Protein AF-A0A9D4TNR0-F1 (afdb_monomer_lite)

Sequence (128 aa):
MNTRLLALLVAVAAAASSLGKDVDAEEPCDCPFTLRIGGELVPVNEAPDYERYIIGAWTMAKRAELLELVAAAPELQPSDTEGLVPLTAGMPLLVGNLSRTALLWMCADPQAASCVEYVERDEQVSLV

pLDDT: mean 82.63, std 22.6, range [36.69, 98.62]

Secondary structure (DSSP, 8-state):
-------------------------------SSEEEETTEE--GGGPPTTEEEEEEESSHHHHHHHHHHHHH-TTS-GGGGTT-EES-SSSSEEEEEE-HHHHHHHHH-HHHHHHEEEEEE-------

Structure (mmCIF, N/CA/C/O backbone):
data_AF-A0A9D4TNR0-F1
#
_entry.id   AF-A0A9D4TNR0-F1
#
loop_
_atom_site.group_PDB
_atom_site.id
_atom_site.type_symbol
_atom_site.label_atom_id
_atom_site.label_alt_id
_atom_site.label_comp_id
_atom_site.label_asym_id
_atom_site.label_entity_id
_atom_site.label_seq_id
_atom_site.pdbx_PDB_ins_code
_atom_site.Cartn_x
_atom_site.Cartn_y
_atom_site.Cartn_z
_atom_site.occupancy
_atom_site.B_iso_or_equiv
_atom_site.auth_seq_id
_atom_site.auth_comp_id
_atom_site.auth_asym_id
_atom_site.auth_atom_id
_atom_site.pdbx_PDB_model_num
ATOM 1 N N . MET A 1 1 ? 68.382 -42.839 12.127 1.00 37.16 1 MET A N 1
ATOM 2 C CA . MET A 1 1 ? 68.501 -44.141 11.435 1.00 37.16 1 MET A CA 1
ATOM 3 C C . MET A 1 1 ? 67.119 -44.764 11.358 1.00 37.16 1 MET A C 1
ATOM 5 O O . MET A 1 1 ? 66.457 -44.775 12.383 1.00 37.16 1 MET A O 1
ATOM 9 N N . ASN A 1 2 ? 66.760 -45.261 10.165 1.00 36.69 2 ASN A N 1
ATOM 10 C CA . ASN A 1 2 ? 65.544 -46.007 9.783 1.00 36.69 2 ASN A CA 1
ATOM 11 C C . ASN A 1 2 ? 64.224 -45.209 9.825 1.00 36.69 2 ASN A C 1
ATOM 13 O O . ASN A 1 2 ? 63.929 -44.580 10.827 1.00 36.69 2 ASN A O 1
ATOM 17 N N . THR A 1 3 ? 63.368 -45.157 8.798 1.00 39.47 3 THR A N 1
ATOM 18 C CA . THR A 1 3 ? 63.224 -45.885 7.510 1.00 39.47 3 THR A CA 1
ATOM 19 C C . THR A 1 3 ? 62.171 -45.091 6.696 1.00 39.47 3 THR A C 1
ATOM 21 O O . THR A 1 3 ? 61.222 -44.605 7.296 1.00 39.47 3 THR A O 1
ATOM 24 N N . ARG A 1 4 ? 62.404 -44.710 5.423 1.00 47.06 4 ARG A N 1
ATOM 25 C CA . ARG A 1 4 ? 61.804 -45.298 4.186 1.00 47.06 4 ARG A CA 1
ATOM 26 C C . ARG A 1 4 ? 60.286 -45.594 4.303 1.00 47.06 4 ARG A C 1
ATOM 28 O O . ARG A 1 4 ? 59.902 -46.236 5.261 1.00 47.06 4 ARG A O 1
ATOM 35 N N . LEU A 1 5 ? 59.376 -45.289 3.373 1.00 42.25 5 LEU A N 1
ATOM 36 C CA . LEU A 1 5 ? 59.428 -44.958 1.946 1.00 42.25 5 LEU A CA 1
ATOM 37 C C . LEU A 1 5 ? 58.010 -44.491 1.498 1.00 42.25 5 LEU A C 1
ATOM 39 O O . LEU A 1 5 ? 57.024 -44.882 2.112 1.00 42.25 5 LEU A O 1
ATOM 43 N N . LEU A 1 6 ? 57.965 -43.715 0.410 1.00 45.03 6 LEU A N 1
ATOM 44 C CA . LEU A 1 6 ? 56.896 -43.465 -0.581 1.00 45.03 6 LEU A CA 1
ATOM 45 C C . LEU A 1 6 ? 55.531 -44.191 -0.475 1.00 45.03 6 LEU A C 1
ATOM 47 O O . LEU A 1 6 ? 55.488 -45.416 -0.466 1.00 45.03 6 LEU A O 1
ATOM 51 N N . ALA A 1 7 ? 54.453 -43.442 -0.756 1.00 45.19 7 ALA A N 1
ATOM 52 C CA . ALA A 1 7 ? 53.508 -43.808 -1.824 1.00 45.19 7 ALA A CA 1
ATOM 53 C C . ALA A 1 7 ? 52.795 -42.565 -2.394 1.00 45.19 7 ALA A C 1
ATOM 55 O O . ALA A 1 7 ? 52.021 -41.891 -1.723 1.00 45.19 7 ALA A O 1
ATOM 56 N N . LEU A 1 8 ? 53.113 -42.283 -3.655 1.00 39.31 8 LEU A N 1
ATOM 57 C CA . LEU A 1 8 ? 52.501 -41.319 -4.561 1.00 39.31 8 LEU A CA 1
ATOM 58 C C . LEU A 1 8 ? 51.326 -42.021 -5.260 1.00 39.31 8 LEU A C 1
ATOM 60 O O . LEU A 1 8 ? 51.540 -43.112 -5.782 1.00 39.31 8 LEU A O 1
ATOM 64 N N . LEU A 1 9 ? 50.140 -41.415 -5.344 1.00 42.59 9 LEU A N 1
ATOM 65 C CA . LEU A 1 9 ? 49.185 -41.745 -6.407 1.00 42.59 9 LEU A CA 1
ATOM 66 C C . LEU A 1 9 ? 48.266 -40.557 -6.694 1.00 42.59 9 LEU A C 1
ATOM 68 O O . LEU A 1 9 ? 47.364 -40.207 -5.941 1.00 42.59 9 LEU A O 1
ATOM 72 N N . VAL A 1 10 ? 48.591 -39.934 -7.820 1.00 39.62 10 VAL A N 1
ATOM 73 C CA . VAL A 1 10 ? 47.808 -38.956 -8.558 1.00 39.62 10 VAL A CA 1
ATOM 74 C C . VAL A 1 10 ? 46.614 -39.681 -9.176 1.00 39.62 10 VAL A C 1
ATOM 76 O O . VAL A 1 10 ? 46.801 -40.659 -9.895 1.00 39.62 10 VAL A O 1
ATOM 79 N N . ALA A 1 11 ? 45.407 -39.170 -8.952 1.00 42.31 11 ALA A N 1
ATOM 80 C CA . ALA A 1 11 ? 44.249 -39.472 -9.783 1.00 42.31 11 ALA A CA 1
ATOM 81 C C . ALA A 1 11 ? 43.693 -38.148 -10.314 1.00 42.31 11 ALA A C 1
ATOM 83 O O . ALA A 1 11 ? 42.907 -37.467 -9.661 1.00 42.31 11 ALA A O 1
ATOM 84 N N . VAL A 1 12 ? 44.169 -37.764 -11.500 1.00 39.03 12 VAL A N 1
ATOM 85 C CA . VAL A 1 12 ? 43.516 -36.771 -12.352 1.00 39.03 12 VAL A CA 1
ATOM 86 C C . VAL A 1 12 ? 42.407 -37.505 -13.096 1.00 39.03 12 VAL A C 1
ATOM 88 O O . VAL A 1 12 ? 42.690 -38.388 -13.902 1.00 39.03 12 VAL A O 1
ATOM 91 N N . ALA A 1 13 ? 41.159 -37.128 -12.837 1.00 43.16 13 ALA A N 1
ATOM 92 C CA . ALA A 1 13 ? 40.039 -37.408 -13.722 1.00 43.16 13 ALA A CA 1
ATOM 93 C C . ALA A 1 13 ? 39.467 -36.059 -14.171 1.00 43.16 13 ALA A C 1
ATOM 95 O O . ALA A 1 13 ? 38.881 -35.320 -13.383 1.00 43.16 13 ALA A O 1
ATOM 96 N N . ALA A 1 14 ? 39.711 -35.730 -15.436 1.00 37.84 14 ALA A N 1
ATOM 97 C CA . ALA A 1 14 ? 39.102 -34.619 -16.147 1.00 37.84 14 ALA A CA 1
ATOM 98 C C . ALA A 1 14 ? 38.007 -35.164 -17.073 1.00 37.84 14 ALA A C 1
ATOM 100 O O . ALA A 1 14 ? 38.262 -36.141 -17.774 1.00 37.84 14 ALA A O 1
ATOM 101 N N . ALA A 1 15 ? 36.835 -34.519 -17.064 1.00 37.66 15 ALA A N 1
ATOM 102 C CA . ALA A 1 15 ? 35.878 -34.314 -18.171 1.00 37.66 15 ALA A CA 1
ATOM 103 C C . ALA A 1 15 ? 34.518 -33.938 -17.542 1.00 37.66 15 ALA A C 1
ATOM 105 O O . ALA A 1 15 ? 33.925 -34.738 -16.832 1.00 37.66 15 ALA A O 1
ATOM 106 N N . ALA A 1 16 ? 34.104 -32.669 -17.556 1.00 45.97 16 ALA A N 1
ATOM 107 C CA . ALA A 1 16 ? 33.444 -31.972 -18.669 1.00 45.97 16 ALA A CA 1
ATOM 108 C C . ALA A 1 16 ? 32.013 -32.478 -18.942 1.00 45.97 16 ALA A C 1
ATOM 110 O O . ALA A 1 16 ? 31.827 -33.449 -19.668 1.00 45.97 16 ALA A O 1
ATOM 111 N N . SER A 1 17 ? 31.031 -31.786 -18.351 1.00 40.84 17 SER A N 1
ATOM 112 C CA . SER A 1 17 ? 29.611 -31.590 -18.730 1.00 40.84 17 SER A CA 1
ATOM 113 C C . SER A 1 17 ? 28.983 -30.839 -17.538 1.00 40.84 17 SER A C 1
ATOM 115 O O . SER A 1 17 ? 29.198 -31.262 -16.413 1.00 40.84 17 SER A O 1
ATOM 117 N N . SER A 1 18 ? 28.302 -29.702 -17.629 1.00 40.56 18 SER A N 1
ATOM 118 C CA . SER A 1 18 ? 27.520 -29.107 -18.704 1.00 40.56 18 SER A CA 1
ATOM 119 C C . SER A 1 18 ? 27.609 -27.575 -18.637 1.00 40.56 18 SER A C 1
ATOM 121 O O . SER A 1 18 ? 27.571 -26.963 -17.571 1.00 40.56 18 SER A O 1
ATOM 123 N N . LEU A 1 19 ? 27.724 -26.959 -19.815 1.00 45.66 19 LEU A N 1
ATOM 124 C CA . LEU A 1 19 ? 27.309 -25.581 -20.050 1.00 45.66 19 LEU A CA 1
ATOM 125 C C . LEU A 1 19 ? 25.790 -25.508 -19.881 1.00 45.66 19 LEU A C 1
ATOM 127 O O . LEU A 1 19 ? 25.069 -26.321 -20.456 1.00 45.66 19 LEU A O 1
ATOM 131 N N . GLY A 1 20 ? 25.339 -24.502 -19.147 1.00 42.44 20 GLY A N 1
ATOM 132 C CA . GLY A 1 20 ? 23.932 -24.217 -18.910 1.00 42.44 20 GLY A CA 1
ATOM 133 C C . GLY A 1 20 ? 23.782 -23.689 -17.499 1.00 42.44 20 GLY A C 1
ATOM 134 O O . GLY A 1 20 ? 23.200 -24.359 -16.663 1.00 42.44 20 GLY A O 1
ATOM 135 N N . LYS A 1 21 ? 24.403 -22.538 -17.203 1.00 41.69 21 LYS A N 1
ATOM 136 C CA . LYS A 1 21 ? 24.035 -21.815 -15.991 1.00 41.69 21 LYS A CA 1
ATOM 137 C C . LYS A 1 21 ? 22.660 -21.243 -16.288 1.00 41.69 21 LYS A C 1
ATOM 139 O O . LYS A 1 21 ? 22.539 -20.342 -17.118 1.00 41.69 21 LYS A O 1
ATOM 144 N N . ASP A 1 22 ? 21.673 -21.907 -15.706 1.00 41.25 22 ASP A N 1
ATOM 145 C CA . ASP A 1 22 ? 20.288 -21.498 -15.647 1.00 41.25 22 ASP A CA 1
ATOM 146 C C . ASP A 1 22 ? 20.207 -19.988 -15.440 1.00 41.25 22 ASP A C 1
ATOM 148 O O . ASP A 1 22 ? 20.967 -19.397 -14.668 1.00 41.25 22 ASP A O 1
ATOM 152 N N . VAL A 1 23 ? 19.317 -19.375 -16.214 1.00 42.84 23 VAL A N 1
ATOM 153 C CA . VAL A 1 23 ? 18.839 -18.016 -15.999 1.00 42.84 23 VAL A CA 1
ATOM 154 C C . VAL A 1 23 ? 18.516 -17.928 -14.509 1.00 42.84 23 VAL A C 1
ATOM 156 O O . VAL A 1 23 ? 17.716 -18.735 -14.038 1.00 42.84 23 VAL A O 1
ATOM 159 N N . ASP A 1 24 ? 19.193 -17.041 -13.773 1.00 41.91 24 ASP A N 1
ATOM 160 C CA . ASP A 1 24 ? 18.814 -16.677 -12.408 1.00 41.91 24 ASP A CA 1
ATOM 161 C C . ASP A 1 24 ? 17.357 -16.198 -12.494 1.00 41.91 24 ASP A C 1
ATOM 163 O O . ASP A 1 24 ? 17.080 -15.045 -12.818 1.00 41.91 24 ASP A O 1
ATOM 167 N N . ALA A 1 25 ? 16.414 -17.125 -12.326 1.00 45.91 25 ALA A N 1
ATOM 168 C CA . ALA A 1 25 ? 15.057 -16.797 -11.969 1.00 45.91 25 ALA A CA 1
ATOM 169 C C . ALA A 1 25 ? 15.207 -16.188 -10.582 1.00 45.91 25 ALA A C 1
ATOM 171 O O . ALA A 1 25 ? 15.430 -16.921 -9.618 1.00 45.91 25 ALA A O 1
ATOM 172 N N . GLU A 1 26 ? 15.224 -14.854 -10.518 1.00 48.03 26 GLU A N 1
ATOM 173 C CA . GLU A 1 26 ? 15.070 -14.136 -9.261 1.00 48.03 26 GLU A CA 1
ATOM 174 C C . GLU A 1 26 ? 13.931 -14.819 -8.513 1.00 48.03 26 GLU A C 1
ATOM 176 O O . GLU A 1 26 ? 12.810 -14.923 -9.019 1.00 48.03 26 GLU A O 1
ATOM 181 N N . GLU A 1 27 ? 14.270 -15.389 -7.360 1.00 50.31 27 GLU A N 1
ATOM 1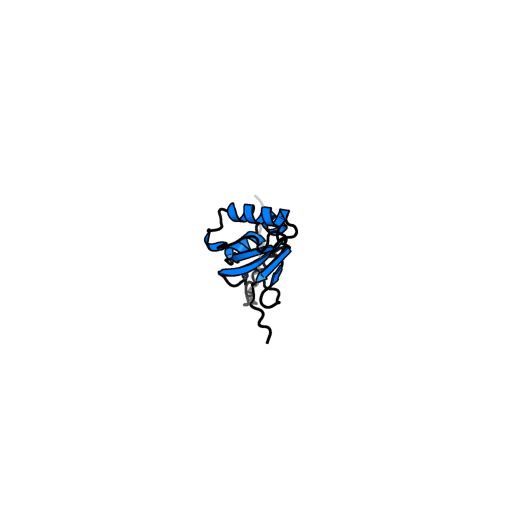82 C CA . GLU A 1 27 ? 13.300 -15.996 -6.467 1.00 50.31 27 GLU A CA 1
ATOM 183 C C . GLU A 1 27 ? 12.208 -14.940 -6.252 1.00 50.31 27 GLU A C 1
ATOM 185 O O . GLU A 1 27 ? 12.556 -13.782 -5.978 1.00 50.31 27 GLU A O 1
ATOM 190 N N . PRO A 1 28 ? 10.919 -15.261 -6.479 1.00 54.09 28 PRO A N 1
ATOM 191 C CA . PRO A 1 28 ? 9.871 -14.269 -6.319 1.00 54.09 28 PRO A CA 1
ATOM 192 C C . PRO A 1 28 ? 10.027 -13.673 -4.923 1.00 54.09 28 PRO A C 1
ATOM 194 O O . PRO A 1 28 ? 10.085 -14.411 -3.941 1.00 54.09 28 PRO A O 1
ATOM 197 N N . CYS A 1 29 ? 10.167 -12.347 -4.831 1.00 59.66 29 CYS A N 1
ATOM 198 C CA . CYS A 1 29 ? 10.083 -11.682 -3.539 1.00 59.66 29 CYS A CA 1
ATOM 199 C C . CYS A 1 29 ? 8.743 -12.103 -2.931 1.00 59.66 29 CYS A C 1
ATOM 201 O O . CYS A 1 29 ? 7.697 -11.707 -3.450 1.00 59.66 29 CYS A O 1
ATOM 203 N N . ASP A 1 30 ? 8.788 -12.935 -1.887 1.00 77.44 30 ASP A N 1
ATOM 204 C CA . ASP A 1 30 ? 7.617 -13.443 -1.174 1.00 77.44 30 ASP A CA 1
ATOM 205 C C . ASP A 1 30 ? 6.951 -12.280 -0.434 1.00 77.44 30 ASP A C 1
ATOM 207 O O . ASP A 1 30 ? 7.119 -12.072 0.769 1.00 77.44 30 ASP A O 1
ATOM 211 N N . CYS A 1 31 ? 6.220 -11.464 -1.188 1.00 88.06 31 CYS A N 1
ATOM 212 C CA . CYS A 1 31 ? 5.480 -10.356 -0.636 1.00 88.06 31 CYS A CA 1
ATOM 213 C C . CYS A 1 31 ? 4.270 -10.894 0.128 1.00 88.06 31 CYS A C 1
ATOM 215 O O . CYS A 1 31 ? 3.489 -11.679 -0.414 1.00 88.06 31 CYS A O 1
ATOM 217 N N . PRO A 1 32 ? 4.075 -10.466 1.385 1.00 91.75 32 PRO A N 1
ATOM 218 C CA . PRO A 1 32 ? 3.006 -10.981 2.238 1.00 91.75 32 PRO A CA 1
ATOM 219 C C . PRO A 1 32 ? 1.615 -10.482 1.832 1.00 91.75 32 PRO A C 1
ATOM 221 O O . PRO A 1 32 ? 0.614 -10.975 2.349 1.00 91.75 32 PRO A O 1
ATOM 224 N N . PHE A 1 33 ? 1.541 -9.524 0.907 1.00 93.19 33 PHE A N 1
ATOM 225 C CA . PHE A 1 33 ? 0.305 -9.075 0.286 1.00 93.19 33 PHE A CA 1
ATOM 226 C C . PHE A 1 33 ? 0.296 -9.392 -1.205 1.00 93.19 33 PHE A C 1
ATOM 228 O O . PHE A 1 33 ? 1.327 -9.525 -1.862 1.00 93.19 33 PHE A O 1
ATOM 235 N N . THR A 1 34 ? -0.912 -9.464 -1.750 1.00 93.38 34 THR A N 1
ATOM 236 C CA . THR A 1 34 ? -1.130 -9.697 -3.175 1.00 93.38 34 THR A CA 1
ATOM 237 C C . THR A 1 34 ? -1.167 -8.373 -3.934 1.00 93.38 34 THR A C 1
ATOM 239 O O . THR A 1 34 ? -1.857 -7.448 -3.507 1.00 93.38 34 THR A O 1
ATOM 242 N N . LEU A 1 35 ? -0.480 -8.299 -5.075 1.00 96.25 35 LEU A N 1
ATOM 243 C CA . LEU A 1 35 ? -0.612 -7.214 -6.046 1.00 96.25 35 LEU A CA 1
ATOM 244 C C . LEU A 1 35 ? -1.455 -7.684 -7.240 1.00 96.25 35 LEU A C 1
ATOM 246 O O . LEU A 1 35 ? -1.188 -8.740 -7.817 1.00 96.25 35 LEU A O 1
ATOM 250 N N . ARG A 1 36 ? -2.469 -6.893 -7.608 1.00 96.25 36 ARG A N 1
ATOM 251 C CA . ARG A 1 36 ? -3.356 -7.151 -8.747 1.00 96.25 36 ARG A CA 1
ATOM 252 C C . ARG A 1 36 ? -3.269 -6.064 -9.808 1.00 96.25 36 ARG A C 1
ATOM 254 O O . ARG A 1 36 ? -3.366 -4.877 -9.502 1.00 96.25 36 ARG A O 1
ATOM 261 N N . ILE A 1 37 ? -3.133 -6.477 -11.063 1.00 94.56 37 ILE A N 1
ATOM 262 C CA . ILE A 1 37 ? -3.075 -5.591 -12.232 1.00 94.56 37 ILE A CA 1
ATOM 263 C C . ILE A 1 37 ? -3.878 -6.256 -13.347 1.00 94.56 37 ILE A C 1
ATOM 265 O O . ILE A 1 37 ? -3.633 -7.414 -13.667 1.00 94.56 37 ILE A O 1
ATOM 269 N N . GLY A 1 38 ? -4.874 -5.577 -13.916 1.00 89.81 38 GLY A N 1
ATOM 270 C CA . GLY A 1 38 ? -5.752 -6.169 -14.931 1.00 8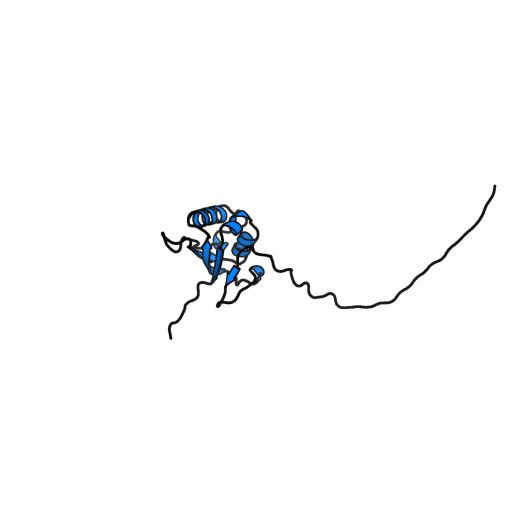9.81 38 GLY A CA 1
ATOM 271 C C . GLY A 1 38 ? -6.537 -7.386 -14.433 1.00 89.81 38 GLY A C 1
ATOM 272 O O . GLY A 1 38 ? -6.908 -8.250 -15.222 1.00 89.81 38 GLY A O 1
ATOM 273 N N . GLY A 1 39 ? -6.736 -7.506 -13.116 1.00 88.69 39 GLY A N 1
ATOM 274 C CA . GLY A 1 39 ? -7.332 -8.678 -12.472 1.00 88.69 39 GLY A CA 1
ATOM 275 C C . GLY A 1 39 ? -6.379 -9.858 -12.236 1.00 88.69 39 GLY A C 1
ATOM 276 O O . GLY A 1 39 ? -6.766 -10.778 -11.505 1.00 88.69 39 GLY A O 1
ATOM 277 N N . GLU A 1 40 ? -5.156 -9.818 -12.767 1.00 93.56 40 GLU A N 1
ATOM 278 C CA . GLU A 1 40 ? -4.124 -10.854 -12.628 1.00 93.56 40 GLU A CA 1
ATOM 279 C C . GLU A 1 40 ? -3.237 -10.620 -11.401 1.00 93.56 40 GLU A C 1
ATOM 281 O O . GLU A 1 40 ? -3.073 -9.484 -10.958 1.00 93.56 40 GLU A O 1
ATOM 286 N N . LEU A 1 41 ? -2.672 -11.698 -10.844 1.00 93.94 41 LEU A N 1
ATOM 287 C CA . LEU A 1 41 ? -1.692 -11.609 -9.760 1.00 93.94 41 LEU A CA 1
ATOM 288 C C . LEU A 1 41 ? -0.314 -11.342 -10.353 1.00 93.94 41 LEU A C 1
ATOM 290 O O . LEU A 1 41 ? 0.168 -12.141 -11.154 1.00 93.94 41 LEU A O 1
ATOM 294 N N . VAL A 1 42 ? 0.311 -10.245 -9.938 1.00 93.06 42 VAL A N 1
ATOM 295 C CA . VAL A 1 42 ? 1.614 -9.818 -10.455 1.00 93.06 42 VAL A CA 1
ATOM 296 C C . VAL A 1 42 ? 2.621 -9.756 -9.305 1.00 93.06 42 VAL A C 1
ATOM 298 O O . VAL A 1 42 ? 2.300 -9.185 -8.261 1.00 93.06 42 VAL A O 1
ATOM 301 N N . PRO A 1 43 ? 3.831 -10.321 -9.452 1.00 93.31 43 PRO A N 1
ATOM 302 C CA . PRO A 1 43 ? 4.914 -10.120 -8.493 1.00 93.31 43 PRO A CA 1
ATOM 303 C C . PRO A 1 43 ? 5.253 -8.632 -8.316 1.00 93.31 43 PRO A C 1
ATOM 305 O O . PRO A 1 43 ? 5.282 -7.866 -9.277 1.00 93.31 43 PRO A O 1
ATOM 308 N N . VAL A 1 44 ? 5.549 -8.192 -7.092 1.00 94.12 44 VAL A N 1
ATOM 309 C CA . VAL A 1 44 ? 5.801 -6.761 -6.820 1.00 94.12 44 VAL A CA 1
ATOM 310 C C . VAL A 1 44 ? 7.044 -6.229 -7.549 1.00 94.12 44 VAL A C 1
ATOM 312 O O . VAL A 1 44 ? 7.057 -5.079 -7.986 1.00 94.12 44 VAL A O 1
ATOM 315 N N . ASN A 1 45 ? 8.072 -7.058 -7.745 1.00 92.56 45 ASN A N 1
ATOM 316 C CA . ASN A 1 45 ? 9.263 -6.705 -8.530 1.00 92.56 45 ASN A CA 1
ATOM 317 C C . ASN A 1 45 ? 8.965 -6.488 -10.028 1.00 92.56 45 ASN A C 1
ATOM 319 O O . ASN A 1 45 ? 9.733 -5.807 -10.707 1.00 92.56 45 ASN A O 1
ATOM 323 N N . GLU A 1 46 ? 7.837 -6.994 -10.526 1.00 92.94 46 GLU A N 1
ATOM 324 C CA . GLU A 1 46 ? 7.366 -6.814 -11.903 1.00 92.94 46 GLU A CA 1
ATOM 325 C C . GLU A 1 46 ? 6.353 -5.664 -12.050 1.00 92.94 46 GLU A C 1
ATOM 327 O O . GLU A 1 46 ? 5.957 -5.327 -13.167 1.00 92.94 46 GLU A O 1
ATOM 332 N N . ALA A 1 47 ? 5.954 -5.014 -10.949 1.00 93.12 47 ALA A N 1
ATOM 333 C CA . ALA A 1 47 ? 4.963 -3.940 -10.969 1.00 93.12 47 ALA A CA 1
ATOM 334 C C . ALA A 1 47 ? 5.385 -2.786 -11.903 1.00 93.12 47 ALA A C 1
ATOM 336 O O . ALA A 1 47 ? 6.550 -2.380 -11.878 1.00 93.12 47 ALA A O 1
ATOM 337 N N . PRO A 1 48 ? 4.492 -2.208 -12.721 1.00 92.75 48 PRO A N 1
ATOM 338 C CA . PRO A 1 48 ? 4.790 -0.994 -13.469 1.00 92.75 48 PRO A CA 1
ATOM 339 C C . PRO A 1 48 ? 5.103 0.155 -12.508 1.00 92.75 48 PRO A C 1
ATOM 341 O O . PRO A 1 48 ? 4.539 0.255 -11.415 1.00 92.75 48 PRO A O 1
ATOM 344 N N . ASP A 1 49 ? 6.050 0.991 -12.921 1.00 89.88 49 ASP A N 1
ATOM 345 C CA . ASP A 1 49 ? 6.550 2.083 -12.098 1.00 89.88 49 ASP A CA 1
ATOM 346 C C . ASP A 1 49 ? 5.657 3.322 -12.226 1.00 89.88 49 ASP A C 1
ATOM 348 O O . ASP A 1 49 ? 5.174 3.623 -13.318 1.00 89.88 49 ASP A O 1
ATOM 352 N N . TYR A 1 50 ? 5.469 4.038 -11.117 1.00 89.06 50 TYR A N 1
ATOM 353 C CA . TYR A 1 50 ? 4.675 5.271 -11.020 1.00 89.06 50 TYR A CA 1
ATOM 354 C C . TYR A 1 50 ? 3.256 5.166 -11.597 1.00 89.06 50 TYR A C 1
ATOM 356 O O . TYR A 1 50 ? 2.803 6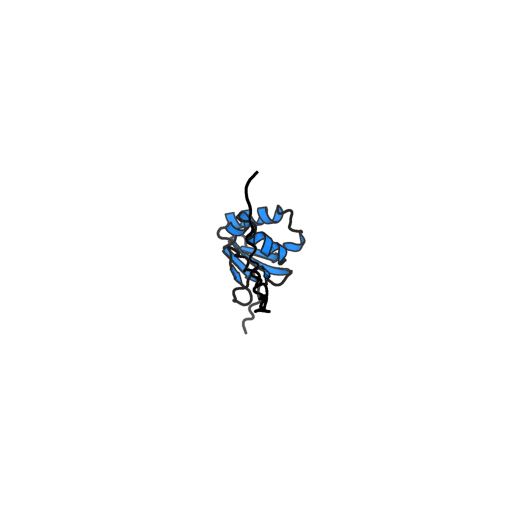.022 -12.356 1.00 89.06 50 TYR A O 1
ATOM 364 N N . GLU A 1 51 ? 2.532 4.130 -11.183 1.00 95.94 51 GLU A N 1
ATOM 365 C CA . GLU A 1 51 ? 1.116 3.950 -11.505 1.00 95.94 51 GLU A CA 1
ATOM 366 C C . GLU A 1 51 ? 0.231 4.299 -10.311 1.00 95.94 51 GLU A C 1
ATOM 368 O O . GLU A 1 51 ? 0.674 4.351 -9.159 1.00 95.94 51 GLU A O 1
ATOM 373 N N . ARG A 1 52 ? -1.051 4.530 -10.584 1.00 97.25 52 ARG A N 1
ATOM 374 C CA . ARG A 1 52 ? -2.040 4.757 -9.534 1.00 97.25 52 ARG A CA 1
ATOM 375 C C . ARG A 1 52 ? -2.514 3.423 -8.965 1.00 97.25 52 ARG A C 1
ATOM 377 O O . ARG A 1 52 ? -3.006 2.575 -9.705 1.00 97.25 52 ARG A O 1
ATOM 384 N N . TYR A 1 53 ? -2.421 3.259 -7.650 1.00 97.88 53 TYR A N 1
ATOM 385 C CA . TYR A 1 53 ? -2.844 2.048 -6.949 1.00 97.88 53 TYR A CA 1
ATOM 386 C C . TYR A 1 53 ? -3.823 2.361 -5.821 1.00 97.88 53 TYR A C 1
ATOM 388 O O . TYR A 1 53 ? -3.761 3.415 -5.182 1.00 97.88 53 TYR A O 1
ATOM 396 N N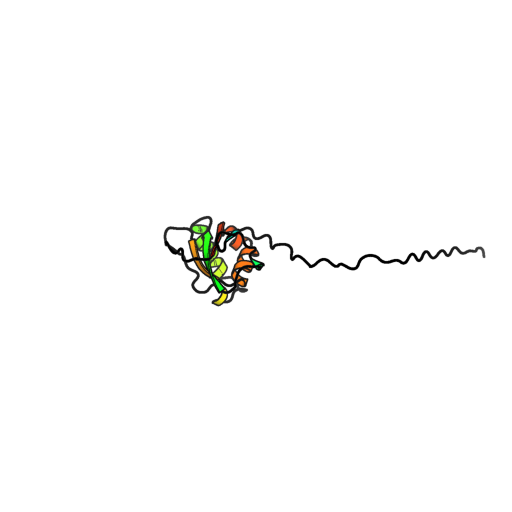 . ILE A 1 54 ? -4.697 1.398 -5.553 1.00 97.81 54 ILE A N 1
ATOM 397 C CA . ILE A 1 54 ? -5.535 1.301 -4.365 1.00 97.81 54 ILE A CA 1
ATOM 398 C C . ILE A 1 54 ? -4.882 0.285 -3.428 1.00 97.81 54 ILE A C 1
ATOM 400 O O . ILE A 1 54 ? -4.582 -0.839 -3.828 1.00 97.81 54 ILE A O 1
ATOM 404 N N . ILE A 1 55 ? -4.688 0.671 -2.169 1.00 98.50 55 ILE A N 1
ATOM 405 C CA . ILE A 1 55 ? -4.187 -0.225 -1.123 1.00 98.50 55 ILE A CA 1
ATOM 406 C C . ILE A 1 55 ? -5.347 -0.559 -0.195 1.00 98.50 55 ILE A C 1
ATOM 408 O O . ILE A 1 55 ? -5.908 0.334 0.447 1.00 98.50 55 ILE A O 1
ATOM 412 N N . GLY A 1 56 ? -5.689 -1.840 -0.108 1.00 98.19 56 GLY A N 1
ATOM 413 C CA . GLY A 1 56 ? -6.568 -2.367 0.923 1.00 98.19 56 GLY A CA 1
ATOM 414 C C . GLY A 1 56 ? -5.783 -2.652 2.192 1.00 98.19 56 GLY A C 1
ATOM 415 O O . GLY A 1 56 ? -4.840 -3.438 2.167 1.00 98.19 56 GLY A O 1
ATOM 416 N N . ALA A 1 57 ? -6.157 -2.021 3.301 1.00 98.25 57 ALA A N 1
ATOM 417 C CA . ALA A 1 57 ? -5.624 -2.333 4.619 1.00 98.25 57 ALA A CA 1
ATOM 418 C C . ALA A 1 57 ? -6.603 -3.211 5.407 1.00 98.25 57 ALA A C 1
ATOM 420 O O . ALA A 1 57 ? -7.817 -3.038 5.313 1.00 98.25 57 ALA A O 1
ATOM 421 N N . TRP A 1 58 ? -6.081 -4.076 6.280 1.00 97.44 58 TRP A N 1
ATOM 422 C CA . TRP A 1 58 ? -6.903 -4.992 7.086 1.00 97.44 58 TRP A CA 1
ATOM 423 C C . TRP A 1 58 ? -7.935 -4.286 7.976 1.00 97.44 58 TRP A C 1
ATOM 425 O O . TRP A 1 58 ? -9.000 -4.822 8.276 1.00 97.44 58 TRP A O 1
ATOM 435 N N . THR A 1 59 ? -7.604 -3.090 8.470 1.00 98.19 59 THR A N 1
ATOM 436 C CA . THR A 1 59 ? -8.472 -2.299 9.352 1.00 98.19 59 THR A CA 1
ATOM 437 C C . THR A 1 59 ? -8.234 -0.802 9.165 1.00 98.19 59 THR A C 1
ATOM 439 O O . THR A 1 59 ? -7.213 -0.371 8.631 1.00 98.19 59 THR A O 1
ATOM 442 N N . MET A 1 60 ? -9.147 0.021 9.692 1.00 98.25 60 MET A N 1
ATOM 443 C CA . MET A 1 60 ? -8.981 1.480 9.728 1.00 98.25 60 MET A CA 1
ATOM 444 C C . MET A 1 60 ? -7.736 1.923 10.508 1.00 98.25 60 MET A C 1
ATOM 446 O O . MET A 1 60 ? -7.095 2.898 10.122 1.00 98.25 60 MET A O 1
ATOM 450 N N . ALA A 1 61 ? -7.390 1.206 11.584 1.00 98.19 61 ALA A N 1
ATOM 451 C CA . ALA A 1 61 ? -6.187 1.475 12.366 1.00 98.19 61 ALA A CA 1
ATOM 452 C C . ALA A 1 61 ? -4.924 1.151 11.557 1.00 98.19 61 ALA A C 1
ATOM 454 O O . ALA A 1 61 ? -4.027 1.981 11.477 1.00 98.19 61 ALA A O 1
ATOM 455 N N . LYS A 1 62 ? -4.908 0.002 10.866 1.00 98.38 62 LYS A N 1
ATOM 456 C CA . LYS A 1 62 ? -3.800 -0.403 9.990 1.00 98.38 62 LYS A CA 1
ATOM 457 C C . LYS A 1 62 ? -3.601 0.528 8.799 1.00 98.38 62 LYS A C 1
ATOM 459 O O . LYS A 1 62 ? -2.472 0.800 8.420 1.00 98.38 62 LYS A O 1
ATOM 464 N N . ARG A 1 63 ? -4.679 1.100 8.261 1.00 98.38 63 ARG A N 1
ATOM 465 C CA . ARG A 1 63 ? -4.589 2.161 7.249 1.00 98.38 63 ARG A CA 1
ATOM 466 C C . ARG A 1 63 ? -3.846 3.400 7.770 1.00 98.38 63 ARG A C 1
ATOM 468 O O . ARG A 1 63 ? -3.035 3.968 7.048 1.00 98.38 63 ARG A O 1
ATOM 475 N N . ALA A 1 64 ? -4.170 3.851 8.985 1.00 98.25 64 ALA A N 1
ATOM 476 C CA . ALA A 1 64 ? -3.519 5.015 9.590 1.00 98.25 64 ALA A CA 1
ATOM 477 C C . ALA A 1 64 ? -2.046 4.723 9.912 1.00 98.25 64 ALA A C 1
ATOM 479 O O . ALA A 1 64 ? -1.183 5.515 9.552 1.00 98.25 64 ALA A O 1
ATOM 480 N N . GLU A 1 65 ? -1.774 3.551 10.490 1.00 98.62 65 GLU A N 1
ATOM 481 C CA . GLU A 1 65 ? -0.420 3.055 10.761 1.00 98.62 65 GLU A CA 1
ATOM 482 C C . GLU A 1 65 ? 0.425 3.015 9.479 1.00 98.62 65 GLU A C 1
ATOM 484 O O . GLU A 1 65 ? 1.529 3.546 9.461 1.00 98.62 65 GLU A O 1
ATOM 489 N N . LEU A 1 66 ? -0.112 2.486 8.374 1.00 98.62 66 LEU A N 1
ATOM 490 C CA . LEU A 1 66 ? 0.603 2.437 7.097 1.00 98.62 66 LEU A CA 1
ATOM 491 C C . LEU A 1 66 ? 0.974 3.828 6.564 1.00 98.62 66 LEU A C 1
ATOM 493 O O . LEU A 1 66 ? 2.086 4.010 6.079 1.00 98.62 66 LEU A O 1
ATOM 497 N N . LEU A 1 67 ? 0.076 4.815 6.663 1.00 98.06 67 LEU A N 1
ATOM 498 C CA . LEU A 1 67 ? 0.380 6.191 6.251 1.00 98.06 67 LEU A CA 1
ATOM 499 C C . LEU A 1 67 ? 1.507 6.805 7.086 1.00 98.06 67 LEU A C 1
ATOM 501 O O . LEU A 1 67 ? 2.367 7.489 6.536 1.00 98.06 67 LEU A O 1
ATOM 505 N N . GLU A 1 68 ? 1.504 6.565 8.397 1.00 98.25 68 GLU A N 1
ATOM 506 C CA . GLU A 1 68 ? 2.562 7.037 9.293 1.00 98.25 68 GLU A CA 1
ATOM 507 C C . GLU A 1 68 ? 3.902 6.367 8.973 1.00 98.25 68 GLU A C 1
ATOM 509 O O . GLU A 1 68 ? 4.917 7.055 8.872 1.00 98.25 68 GLU A O 1
ATOM 514 N N . LEU A 1 69 ? 3.897 5.049 8.751 1.00 98.50 69 LEU A N 1
ATOM 515 C CA . LEU A 1 69 ? 5.086 4.281 8.382 1.00 98.50 69 LEU A CA 1
ATOM 516 C C . LEU A 1 69 ? 5.681 4.767 7.056 1.00 98.50 69 LEU A C 1
ATOM 518 O O . LEU A 1 69 ? 6.873 5.048 6.993 1.00 98.50 69 LEU A O 1
ATOM 522 N N . VAL A 1 70 ? 4.851 4.938 6.023 1.00 98.00 70 VAL A N 1
ATOM 523 C CA . VAL A 1 70 ? 5.286 5.451 4.715 1.00 98.00 70 VAL A CA 1
ATOM 524 C C . VAL A 1 70 ? 5.847 6.870 4.829 1.00 98.00 70 VAL A C 1
ATOM 526 O O . VAL A 1 70 ? 6.897 7.159 4.263 1.00 98.00 70 VAL A O 1
ATOM 529 N N . ALA A 1 71 ? 5.190 7.757 5.581 1.00 96.56 71 ALA A N 1
ATOM 530 C CA . ALA A 1 71 ? 5.657 9.132 5.764 1.00 96.56 71 ALA A CA 1
ATOM 531 C C . ALA A 1 71 ? 6.974 9.224 6.557 1.00 96.56 71 ALA A C 1
ATOM 533 O O . ALA A 1 71 ? 7.708 10.204 6.422 1.00 96.56 71 ALA A O 1
ATOM 534 N N . ALA A 1 72 ? 7.259 8.227 7.397 1.00 96.81 72 ALA A N 1
ATOM 535 C CA . ALA A 1 72 ? 8.469 8.147 8.206 1.00 96.81 72 ALA A CA 1
ATOM 536 C C . ALA A 1 72 ? 9.608 7.349 7.544 1.00 96.81 72 ALA A C 1
ATOM 538 O O . ALA A 1 72 ? 10.713 7.349 8.087 1.00 96.81 72 ALA A O 1
ATOM 539 N N . ALA A 1 73 ? 9.361 6.685 6.410 1.00 97.25 73 ALA A N 1
ATOM 540 C CA . ALA A 1 73 ? 10.321 5.820 5.731 1.00 97.25 73 ALA A CA 1
ATOM 541 C C . ALA A 1 73 ? 11.455 6.637 5.078 1.00 97.25 73 ALA A C 1
ATOM 543 O O . ALA A 1 73 ? 11.211 7.335 4.090 1.00 97.25 73 ALA A O 1
ATOM 544 N N . PRO A 1 74 ? 12.703 6.572 5.579 1.00 96.25 74 PRO A N 1
ATOM 545 C CA . PRO A 1 74 ? 13.799 7.377 5.040 1.00 96.25 74 PRO A CA 1
ATOM 546 C C . PRO A 1 74 ? 14.283 6.909 3.659 1.00 96.25 74 PRO A C 1
ATOM 548 O O . PRO A 1 74 ? 14.943 7.675 2.956 1.00 96.25 74 PRO A O 1
ATOM 551 N N . GLU A 1 75 ? 13.989 5.667 3.267 1.00 95.38 75 GLU A N 1
ATOM 552 C CA . GLU A 1 75 ? 14.349 5.109 1.960 1.00 95.38 75 GLU A CA 1
ATOM 553 C C . GLU A 1 75 ? 13.427 5.589 0.833 1.00 95.38 75 GLU A C 1
ATOM 555 O O . GLU A 1 75 ? 13.807 5.510 -0.336 1.00 95.38 75 GLU A O 1
ATOM 560 N N . LEU A 1 76 ? 12.237 6.096 1.172 1.00 97.12 76 LEU A N 1
ATOM 561 C CA . LEU A 1 76 ? 11.263 6.584 0.206 1.00 97.12 76 LEU A CA 1
ATOM 562 C C . LEU A 1 76 ? 11.441 8.080 -0.030 1.00 97.12 76 LEU A C 1
ATOM 564 O O . LEU A 1 76 ? 11.516 8.889 0.896 1.00 97.12 76 LEU A O 1
ATOM 568 N N . GLN A 1 77 ? 11.469 8.468 -1.298 1.00 97.00 77 GLN A N 1
ATOM 569 C CA . GLN A 1 77 ? 11.331 9.864 -1.676 1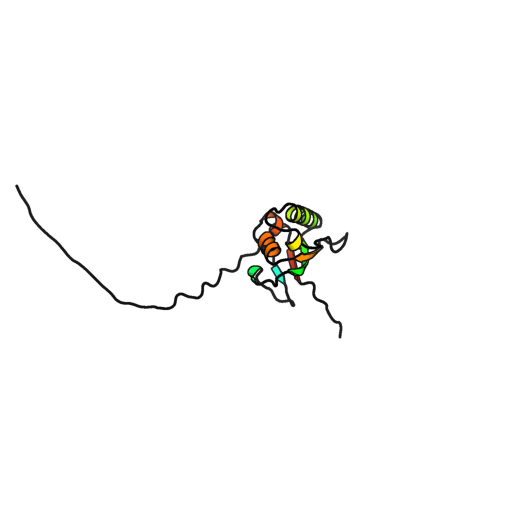.00 97.00 77 GLN A CA 1
ATOM 570 C C . GLN A 1 77 ? 9.847 10.249 -1.671 1.00 97.00 77 GLN A C 1
ATOM 572 O O . GLN A 1 77 ? 8.991 9.412 -1.959 1.00 97.00 77 GLN A O 1
ATOM 577 N N . PRO A 1 78 ? 9.500 11.530 -1.447 1.00 94.38 78 PRO A N 1
ATOM 578 C CA . PRO A 1 78 ? 8.114 11.985 -1.560 1.00 94.38 78 PRO A CA 1
ATOM 579 C C . PRO A 1 78 ? 7.457 11.658 -2.911 1.00 94.38 78 PRO A C 1
ATOM 581 O O . PRO A 1 78 ? 6.244 11.490 -2.978 1.00 94.38 78 PRO A O 1
ATOM 584 N N . SER A 1 79 ? 8.249 11.548 -3.985 1.00 96.00 79 SER A N 1
ATOM 585 C CA . SER A 1 79 ? 7.764 11.126 -5.301 1.00 96.00 79 SER A CA 1
ATOM 586 C C . SER A 1 79 ? 7.299 9.671 -5.325 1.00 96.00 79 SER A C 1
ATOM 588 O O . SER A 1 79 ? 6.356 9.363 -6.040 1.00 96.00 79 SER A O 1
ATOM 590 N N . ASP A 1 80 ? 7.903 8.780 -4.535 1.00 97.75 80 ASP A N 1
ATOM 591 C CA . ASP A 1 80 ? 7.588 7.346 -4.545 1.00 97.75 80 ASP A CA 1
ATOM 592 C C . ASP A 1 80 ? 6.171 7.028 -4.059 1.00 97.75 80 ASP A C 1
ATOM 594 O O . ASP A 1 80 ? 5.657 5.946 -4.334 1.00 97.75 80 ASP A O 1
ATOM 598 N N . THR A 1 81 ? 5.539 7.963 -3.347 1.00 97.19 81 THR A N 1
ATOM 599 C CA . THR A 1 81 ? 4.193 7.820 -2.774 1.00 97.19 81 THR A CA 1
ATOM 600 C C . THR A 1 81 ? 3.332 9.059 -3.028 1.00 97.19 81 THR A C 1
ATOM 602 O O . THR A 1 81 ? 2.533 9.485 -2.188 1.00 97.19 81 THR A O 1
ATOM 605 N N . GLU A 1 82 ? 3.506 9.675 -4.201 1.00 97.50 82 GLU A N 1
ATOM 606 C CA . GLU A 1 82 ? 2.841 10.922 -4.562 1.00 97.50 82 GLU A CA 1
ATOM 607 C C . GLU A 1 82 ? 1.311 10.818 -4.435 1.00 97.50 82 GLU A C 1
ATOM 609 O O . GLU A 1 82 ? 0.639 9.985 -5.051 1.00 97.50 82 GLU A O 1
ATOM 614 N N . GLY A 1 83 ? 0.740 11.720 -3.636 1.00 95.81 83 GLY A N 1
ATOM 615 C CA . GLY A 1 83 ? -0.706 11.809 -3.458 1.00 95.81 83 GLY A CA 1
ATOM 616 C C . GLY A 1 83 ? -1.320 10.628 -2.704 1.00 95.81 83 GLY A C 1
ATOM 617 O O . GLY A 1 83 ? -2.534 10.452 -2.796 1.00 95.81 83 GLY A O 1
ATOM 618 N N . LEU A 1 84 ? -0.524 9.841 -1.969 1.00 98.00 84 LEU A N 1
ATOM 619 C CA . LEU A 1 84 ? -1.028 8.757 -1.131 1.00 98.00 84 LEU A CA 1
ATOM 620 C C . LEU A 1 84 ? -1.897 9.301 0.011 1.00 98.00 84 LEU A C 1
ATOM 622 O O . LEU A 1 84 ? -1.420 9.969 0.928 1.00 98.00 84 LEU A O 1
ATOM 626 N N . VAL A 1 85 ? -3.193 9.003 -0.042 1.00 97.81 85 VAL A N 1
ATOM 627 C CA . VAL A 1 85 ? -4.195 9.487 0.915 1.00 97.81 85 VAL A CA 1
ATOM 628 C C . VAL A 1 85 ? -5.284 8.438 1.154 1.00 97.81 85 VAL A C 1
ATOM 630 O O . VAL A 1 85 ? -5.449 7.519 0.350 1.00 97.81 85 VAL A O 1
ATOM 633 N N . PRO A 1 86 ? -6.090 8.559 2.225 1.00 97.94 86 PRO A N 1
ATOM 634 C CA . PRO A 1 86 ? -7.307 7.768 2.368 1.00 97.94 86 PRO A CA 1
ATOM 635 C C . PRO A 1 86 ? -8.261 7.977 1.189 1.00 97.94 86 PRO A C 1
ATOM 637 O O . PRO A 1 86 ? -8.653 9.108 0.907 1.00 97.94 86 PRO A O 1
ATOM 640 N N . LEU A 1 87 ? -8.694 6.889 0.544 1.00 96.38 87 LEU A N 1
ATOM 641 C CA . LEU A 1 87 ? -9.658 6.964 -0.560 1.00 96.38 87 LEU A CA 1
ATOM 642 C C . LEU A 1 87 ? -11.018 7.484 -0.068 1.00 96.38 87 LEU A C 1
ATOM 644 O O . LEU A 1 87 ? -11.674 8.273 -0.741 1.00 96.38 87 LEU A O 1
ATOM 648 N N . THR A 1 88 ? -11.436 7.063 1.132 1.00 93.75 88 THR A N 1
ATOM 649 C CA . THR A 1 88 ? -12.622 7.593 1.822 1.00 93.75 88 THR A CA 1
ATOM 650 C C . THR A 1 88 ? -12.420 7.630 3.337 1.00 93.75 88 THR A C 1
ATOM 652 O O . THR A 1 88 ? -11.550 6.957 3.889 1.00 93.75 88 THR A O 1
ATOM 655 N N . ALA A 1 89 ? -13.267 8.375 4.051 1.00 91.62 89 ALA A N 1
ATOM 656 C CA . ALA A 1 89 ? -13.212 8.438 5.512 1.00 91.62 89 ALA A CA 1
ATOM 657 C C . ALA A 1 89 ? -13.641 7.130 6.208 1.00 91.62 89 ALA A C 1
ATOM 659 O O . ALA A 1 89 ? -13.213 6.891 7.332 1.00 91.62 89 ALA A O 1
ATOM 660 N N . GLY A 1 90 ? -14.474 6.304 5.561 1.00 94.50 90 GLY A N 1
ATOM 661 C CA . GLY A 1 90 ? -15.140 5.153 6.188 1.00 94.50 90 GLY A CA 1
ATOM 662 C C . GLY A 1 90 ? -14.631 3.774 5.768 1.00 94.50 90 GLY A C 1
ATOM 663 O O . GLY A 1 90 ? -15.105 2.783 6.312 1.00 94.50 90 GLY A O 1
ATOM 664 N N . MET A 1 91 ? -13.701 3.694 4.814 1.00 96.25 91 MET A N 1
ATOM 665 C CA . MET A 1 91 ? -13.153 2.421 4.332 1.00 96.25 91 MET A CA 1
ATOM 666 C C . MET A 1 91 ? -11.652 2.335 4.599 1.00 96.25 91 MET A C 1
ATOM 668 O O . MET A 1 91 ? -10.967 3.356 4.479 1.00 96.25 91 MET A O 1
ATOM 672 N N . PRO A 1 92 ? -11.103 1.145 4.894 1.00 97.94 92 PRO A N 1
ATOM 673 C CA . PRO A 1 92 ? -9.681 0.962 5.159 1.00 97.94 92 PRO A CA 1
ATOM 674 C C . PRO A 1 92 ? -8.859 0.958 3.855 1.00 97.94 92 PRO A C 1
ATOM 676 O O . PRO A 1 92 ? -8.017 0.100 3.644 1.00 97.94 92 PRO A O 1
ATOM 679 N N . LEU A 1 93 ? -9.121 1.918 2.965 1.00 98.25 93 LEU A N 1
ATOM 680 C CA . LEU A 1 93 ? -8.506 2.030 1.647 1.00 98.25 93 LEU A CA 1
ATOM 681 C C . LEU A 1 93 ? -7.639 3.286 1.555 1.00 98.25 93 LEU A C 1
ATOM 683 O O . LEU A 1 93 ? -8.070 4.371 1.969 1.00 98.25 93 LEU A O 1
ATOM 687 N N . LEU A 1 94 ? -6.455 3.141 0.968 1.00 98.50 94 LEU A N 1
ATOM 688 C CA . LEU A 1 94 ? -5.630 4.243 0.476 1.00 98.50 94 LEU A CA 1
ATOM 689 C C . LEU A 1 94 ? -5.657 4.274 -1.049 1.00 98.50 94 LEU A C 1
ATOM 691 O O . LEU A 1 94 ? -5.942 3.268 -1.693 1.00 98.50 94 LEU A O 1
ATOM 695 N N . VAL A 1 95 ? -5.330 5.429 -1.612 1.00 98.19 95 VAL A N 1
ATOM 696 C CA . VAL A 1 95 ? -5.093 5.602 -3.042 1.00 98.19 95 VAL A CA 1
ATOM 697 C C . VAL A 1 95 ? -3.955 6.592 -3.252 1.00 98.19 95 VAL A C 1
ATOM 699 O O . VAL A 1 95 ? -3.853 7.567 -2.510 1.00 98.19 95 VAL A O 1
ATOM 702 N N . GLY A 1 96 ? -3.116 6.359 -4.253 1.00 97.56 96 GLY A N 1
A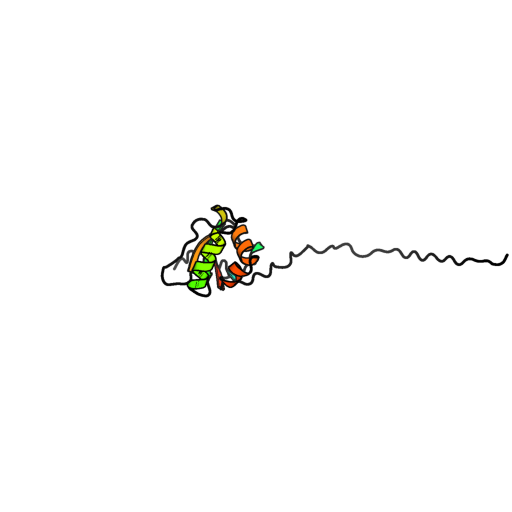TOM 703 C CA . GLY A 1 96 ? -2.008 7.247 -4.600 1.00 97.56 96 GLY A CA 1
ATOM 704 C C . GLY A 1 96 ? -1.250 6.749 -5.820 1.00 97.56 96 GLY A C 1
ATOM 705 O O . GLY A 1 96 ? -1.495 5.638 -6.290 1.00 97.56 96 GLY A O 1
ATOM 706 N N . ASN A 1 97 ? -0.338 7.572 -6.330 1.00 98.00 97 ASN A N 1
ATOM 707 C CA . ASN A 1 97 ? 0.648 7.115 -7.299 1.00 98.00 97 ASN A CA 1
ATOM 708 C C . ASN A 1 97 ? 1.804 6.483 -6.521 1.00 98.00 97 ASN A C 1
ATOM 710 O O . ASN A 1 97 ? 2.360 7.120 -5.626 1.00 98.00 97 ASN A O 1
ATOM 714 N N . LEU A 1 98 ? 2.138 5.232 -6.831 1.00 98.12 98 LEU A N 1
ATOM 715 C CA . LEU A 1 98 ? 3.212 4.504 -6.161 1.00 98.12 98 LEU A CA 1
ATOM 716 C C . LEU A 1 98 ? 4.280 4.113 -7.171 1.00 98.12 98 LEU A C 1
ATOM 718 O O . LEU A 1 98 ? 3.974 3.572 -8.238 1.00 98.12 98 LEU A O 1
ATOM 722 N N . SER A 1 99 ? 5.538 4.341 -6.809 1.00 97.31 99 SER A N 1
ATOM 723 C CA . SER A 1 99 ? 6.657 3.739 -7.523 1.00 97.31 99 SER A CA 1
ATOM 724 C C . SER A 1 99 ? 6.793 2.261 -7.164 1.00 97.31 99 SER A C 1
ATOM 726 O O . SER A 1 99 ? 6.328 1.794 -6.115 1.00 97.31 99 SER A O 1
ATOM 728 N N . ARG A 1 100 ? 7.502 1.509 -8.008 1.00 96.38 100 ARG A N 1
ATOM 729 C CA . ARG A 1 100 ? 7.898 0.135 -7.682 1.00 96.38 100 ARG A CA 1
ATOM 730 C C . ARG A 1 100 ? 8.737 0.097 -6.403 1.00 96.38 100 ARG A C 1
ATOM 732 O O . ARG A 1 100 ? 8.593 -0.833 -5.617 1.00 96.38 100 ARG A O 1
ATOM 739 N N . THR A 1 101 ? 9.563 1.118 -6.162 1.00 96.75 101 THR A N 1
ATOM 740 C CA . THR A 1 101 ? 10.356 1.258 -4.930 1.00 96.75 101 THR A CA 1
ATOM 741 C C . THR A 1 101 ? 9.466 1.284 -3.689 1.00 96.75 101 THR A C 1
ATOM 743 O O . THR A 1 101 ? 9.746 0.560 -2.737 1.00 96.75 101 THR A O 1
ATOM 746 N N . ALA A 1 102 ? 8.363 2.041 -3.704 1.00 97.62 102 ALA A N 1
ATOM 747 C CA . ALA A 1 102 ? 7.414 2.065 -2.590 1.00 97.62 102 ALA A CA 1
ATOM 748 C C . ALA A 1 102 ? 6.737 0.708 -2.364 1.00 97.62 102 ALA A C 1
ATOM 750 O O . ALA A 1 102 ? 6.612 0.263 -1.222 1.00 97.62 102 ALA A O 1
ATOM 751 N N . LEU A 1 103 ? 6.328 0.029 -3.440 1.00 97.50 103 LEU A N 1
ATOM 752 C CA . LEU A 1 103 ? 5.718 -1.299 -3.344 1.00 97.50 103 LEU A CA 1
ATOM 753 C C . LEU A 1 103 ? 6.699 -2.337 -2.777 1.00 97.50 103 LEU A C 1
ATOM 755 O O . LEU A 1 103 ? 6.335 -3.109 -1.889 1.00 97.50 103 LEU A O 1
ATOM 759 N N . LEU A 1 104 ? 7.949 -2.328 -3.247 1.00 96.69 104 LEU A N 1
ATOM 760 C CA . LEU A 1 104 ? 9.011 -3.202 -2.744 1.00 96.69 104 LEU A CA 1
ATOM 761 C C . LEU A 1 104 ? 9.343 -2.907 -1.280 1.00 96.69 104 LEU A C 1
ATOM 763 O O . LEU A 1 104 ? 9.501 -3.840 -0.497 1.00 96.69 104 LEU A O 1
ATOM 767 N N . TRP A 1 105 ? 9.393 -1.633 -0.888 1.00 97.25 105 TRP A N 1
ATOM 768 C CA . TRP A 1 105 ? 9.601 -1.248 0.506 1.00 97.25 105 TRP A CA 1
ATOM 769 C C . TRP A 1 105 ? 8.473 -1.763 1.406 1.00 97.25 105 TRP A C 1
ATOM 771 O O . TRP A 1 105 ? 8.754 -2.399 2.416 1.00 97.25 105 TRP A O 1
ATOM 781 N N . MET A 1 106 ? 7.205 -1.585 1.012 1.00 97.31 106 MET A N 1
ATOM 782 C CA . MET A 1 106 ? 6.063 -2.101 1.783 1.00 97.31 106 MET A CA 1
ATOM 783 C C . MET A 1 106 ? 6.088 -3.626 1.908 1.00 97.31 106 MET A C 1
ATOM 785 O O . MET A 1 106 ? 5.630 -4.169 2.908 1.00 97.31 106 MET A O 1
ATOM 789 N N . CYS A 1 107 ? 6.591 -4.319 0.887 1.00 95.44 107 CYS A N 1
ATOM 790 C CA . CYS A 1 107 ? 6.762 -5.766 0.898 1.00 95.44 107 CYS A CA 1
ATOM 791 C C . CYS A 1 107 ? 7.893 -6.212 1.841 1.00 95.44 107 CYS A C 1
ATOM 793 O O . CYS A 1 107 ? 7.748 -7.214 2.540 1.00 95.44 107 CYS A O 1
ATOM 795 N N . ALA A 1 108 ? 8.998 -5.464 1.879 1.00 95.44 108 ALA A N 1
ATOM 796 C CA . ALA A 1 108 ? 10.172 -5.783 2.684 1.00 95.44 108 ALA A CA 1
ATOM 797 C C . ALA A 1 108 ? 10.034 -5.382 4.163 1.00 95.44 108 ALA A C 1
ATOM 799 O O . ALA A 1 108 ? 10.584 -6.068 5.026 1.00 95.44 108 ALA A O 1
ATOM 800 N N . ASP A 1 109 ? 9.327 -4.289 4.469 1.00 96.75 109 ASP A N 1
ATOM 801 C CA . ASP A 1 109 ? 9.098 -3.838 5.841 1.00 96.75 109 ASP A CA 1
ATOM 802 C C . ASP A 1 109 ? 7.973 -4.659 6.503 1.00 96.75 109 ASP A C 1
ATOM 804 O O . ASP A 1 109 ? 6.815 -4.570 6.084 1.00 96.75 109 ASP A O 1
ATOM 808 N N . PRO A 1 110 ? 8.252 -5.438 7.569 1.00 95.56 110 PRO A N 1
ATOM 809 C CA . PRO A 1 110 ? 7.249 -6.317 8.170 1.00 95.56 110 PRO A CA 1
ATOM 810 C C . PRO A 1 110 ? 6.055 -5.579 8.790 1.00 95.56 110 PRO A C 1
ATOM 812 O O . PRO A 1 110 ? 4.965 -6.148 8.879 1.00 95.56 110 PRO A O 1
ATOM 815 N N . GLN A 1 111 ? 6.238 -4.337 9.253 1.00 97.12 111 GLN A N 1
ATOM 816 C CA . GLN A 1 111 ? 5.158 -3.559 9.860 1.00 97.12 111 GLN A CA 1
ATOM 817 C C . GLN A 1 111 ? 4.227 -3.021 8.776 1.00 97.12 111 GLN A C 1
ATOM 819 O O . GLN A 1 111 ? 3.013 -3.222 8.874 1.00 97.12 111 GLN A O 1
ATOM 824 N N . ALA A 1 112 ? 4.786 -2.437 7.715 1.00 97.81 112 ALA A N 1
ATOM 825 C CA . ALA A 1 112 ? 4.039 -1.970 6.554 1.00 97.81 112 ALA A CA 1
ATOM 826 C C . ALA A 1 112 ? 3.289 -3.130 5.891 1.00 97.81 112 ALA A C 1
ATOM 828 O O . ALA A 1 112 ? 2.070 -3.066 5.738 1.00 97.81 112 ALA A O 1
ATOM 829 N N . ALA A 1 113 ? 3.982 -4.236 5.620 1.00 96.88 113 ALA A N 1
ATOM 830 C CA . ALA A 1 113 ? 3.405 -5.477 5.121 1.00 96.88 113 ALA A CA 1
ATOM 831 C C . ALA A 1 113 ? 2.200 -5.951 5.946 1.00 96.88 113 ALA A C 1
ATOM 833 O O . ALA A 1 113 ? 1.153 -6.271 5.390 1.00 96.88 113 ALA A O 1
ATOM 834 N N . SER A 1 114 ? 2.315 -5.955 7.281 1.00 96.94 114 SER A N 1
ATOM 835 C CA . SER A 1 114 ? 1.226 -6.381 8.175 1.00 96.94 114 SER A CA 1
ATOM 836 C C . SER A 1 114 ? -0.015 -5.483 8.113 1.00 96.94 114 SER A C 1
ATOM 838 O O . SER A 1 114 ? -1.088 -5.866 8.589 1.00 96.94 114 SER A O 1
ATOM 840 N N . CYS A 1 115 ? 0.120 -4.274 7.565 1.00 98.38 115 CYS A N 1
ATOM 841 C CA . CYS A 1 115 ? -0.994 -3.359 7.374 1.00 98.38 115 CYS A CA 1
ATOM 842 C C . CYS A 1 115 ? -1.780 -3.648 6.097 1.00 98.38 115 CYS A C 1
ATOM 844 O O . CYS A 1 115 ? -2.972 -3.338 6.057 1.00 98.38 115 CYS A O 1
ATOM 846 N N . VAL A 1 116 ? -1.139 -4.241 5.091 1.00 98.25 116 VAL A N 1
ATOM 847 C CA . VAL A 1 116 ? -1.686 -4.418 3.746 1.00 98.25 116 VAL A CA 1
ATOM 848 C C . VAL A 1 116 ? -2.398 -5.766 3.631 1.00 98.25 116 VAL A C 1
ATOM 850 O O . VAL A 1 116 ? -1.845 -6.819 3.934 1.00 98.25 116 VAL A O 1
ATOM 853 N N . GLU A 1 117 ? -3.648 -5.726 3.184 1.00 96.88 117 GLU A N 1
ATOM 854 C CA . GLU A 1 117 ? -4.418 -6.901 2.771 1.00 96.88 117 GLU A CA 1
ATOM 855 C C . GLU A 1 117 ? -4.178 -7.187 1.282 1.00 96.88 117 GLU A C 1
ATOM 857 O O . GLU A 1 117 ? -3.868 -8.314 0.895 1.00 96.88 117 GLU A O 1
ATOM 862 N N . TYR A 1 118 ? -4.266 -6.152 0.444 1.00 96.75 118 TYR A N 1
ATOM 863 C CA . TYR A 1 118 ? -4.013 -6.240 -0.991 1.00 96.75 118 TYR A CA 1
ATOM 864 C C . TYR A 1 118 ? -3.598 -4.886 -1.576 1.00 96.75 118 TYR A C 1
ATOM 866 O O . TYR A 1 118 ? -3.873 -3.828 -1.007 1.00 96.75 118 TYR A O 1
ATOM 874 N N . VAL A 1 119 ? -2.987 -4.926 -2.756 1.00 97.81 119 VAL A N 1
ATOM 875 C CA . VAL A 1 119 ? -2.738 -3.762 -3.612 1.00 97.81 119 VAL A CA 1
ATOM 876 C C . VAL A 1 119 ? -3.328 -4.044 -4.987 1.00 97.81 119 VAL A C 1
ATOM 878 O O . VAL A 1 119 ? -3.156 -5.133 -5.528 1.00 97.81 119 VAL A O 1
ATOM 881 N N . GLU A 1 120 ? -4.020 -3.076 -5.570 1.00 97.06 120 GLU A N 1
ATOM 882 C CA . GLU A 1 120 ? -4.618 -3.201 -6.900 1.00 97.06 120 GLU A CA 1
ATOM 883 C C . GLU A 1 120 ? -4.372 -1.933 -7.712 1.00 97.06 120 GLU A C 1
ATOM 885 O O . GLU A 1 120 ? -4.453 -0.829 -7.173 1.00 97.06 120 GLU A O 1
ATOM 890 N N . ARG A 1 121 ? -4.048 -2.063 -9.002 1.00 96.94 121 ARG A N 1
ATOM 891 C CA . ARG A 1 121 ? -3.951 -0.899 -9.893 1.00 96.94 121 ARG A CA 1
ATOM 892 C C . ARG A 1 121 ? -5.333 -0.261 -10.058 1.00 96.94 121 ARG A C 1
ATOM 894 O O . ARG A 1 121 ? -6.305 -0.959 -10.322 1.00 96.94 121 ARG A O 1
ATOM 901 N N . ASP A 1 122 ? -5.411 1.060 -9.918 1.00 94.56 122 ASP A N 1
ATOM 902 C CA . ASP A 1 122 ? -6.645 1.824 -10.130 1.00 94.56 122 ASP A CA 1
ATOM 903 C C . ASP A 1 122 ? -6.957 1.874 -11.633 1.00 94.56 122 ASP A C 1
ATOM 905 O O . ASP A 1 122 ? -6.381 2.662 -12.386 1.00 94.56 122 ASP A O 1
ATOM 909 N N . GLU A 1 123 ? -7.825 0.974 -12.090 1.00 87.19 123 GLU A N 1
ATOM 910 C CA . GLU A 1 123 ? -8.191 0.842 -13.496 1.00 87.19 123 GLU A CA 1
ATOM 911 C C . GLU A 1 123 ? -9.546 1.482 -13.790 1.00 87.19 123 GLU A C 1
ATOM 913 O O . GLU A 1 123 ? -10.537 1.290 -13.082 1.00 87.19 123 GLU A O 1
ATOM 918 N N . GLN A 1 124 ? -9.623 2.211 -14.905 1.00 75.75 124 GLN A N 1
ATOM 919 C CA . GLN A 1 124 ? -10.907 2.681 -15.410 1.00 75.75 124 GLN A CA 1
ATOM 920 C C . GLN A 1 124 ? -11.702 1.506 -15.973 1.00 75.75 124 GLN A C 1
ATOM 922 O O . GLN A 1 124 ? -11.396 0.981 -17.044 1.00 75.75 124 GLN A O 1
ATOM 927 N N . VAL A 1 125 ? -12.783 1.143 -15.291 1.00 64.50 125 VAL A N 1
ATOM 928 C CA . VAL A 1 125 ? -13.771 0.221 -15.846 1.00 64.50 125 VAL A CA 1
ATOM 929 C C . VAL A 1 125 ? -14.692 1.011 -16.777 1.00 64.50 125 VAL A C 1
ATOM 931 O O . VAL A 1 125 ? -15.526 1.798 -16.329 1.00 64.50 125 VAL A O 1
ATOM 934 N N . SER A 1 126 ? -14.543 0.818 -18.089 1.00 64.56 126 SER A N 1
ATOM 935 C CA . SER A 1 126 ? -15.527 1.304 -19.059 1.00 64.56 126 SER A CA 1
ATOM 936 C C . SER A 1 126 ? -16.713 0.341 -19.085 1.00 64.56 126 SER A C 1
ATOM 938 O O . SER A 1 126 ? -16.563 -0.828 -19.439 1.00 64.56 126 SER A O 1
ATOM 940 N N . LEU A 1 127 ? -17.892 0.821 -18.686 1.00 56.12 127 LEU A N 1
ATOM 941 C CA . LEU A 1 127 ? -19.149 0.108 -18.903 1.00 56.12 127 LEU A CA 1
ATOM 942 C C . LEU A 1 127 ? -19.579 0.374 -20.350 1.00 56.12 127 LEU A C 1
ATOM 944 O O . LEU A 1 127 ? -20.124 1.439 -20.642 1.00 56.12 127 LEU A O 1
ATOM 948 N N . VAL A 1 128 ? -19.240 -0.556 -21.244 1.00 51.25 128 VAL A N 1
ATOM 949 C CA . VAL A 1 128 ? -19.665 -0.546 -22.654 1.00 51.25 128 VAL A CA 1
ATOM 950 C C . VAL A 1 128 ? -21.133 -0.937 -22.774 1.00 51.25 128 VAL A C 1
ATOM 952 O O . VAL A 1 128 ? -21.544 -1.882 -22.061 1.00 51.25 128 VAL A O 1
#

Radius of gyration: 25.84 Å; chains: 1; bounding box: 88×58×35 Å

Organism: Chlorella vulgaris (NCBI:txid3077)

Foldseek 3Di:
DDDDDDDDDDDDDDDDDDPDPDDPPPDQLPQLAFEAEPNDTDGLLRDDFFAKKKFAFPDLVLLVQLVVCLVPDPQDDCSQFAPWDAPDPPHSMTIGGHGSSRSVVCRPDPSSSNGTHYMYGPDDDDPD